Protein AF-A0A371QCF5-F1 (afdb_monomer_lite)

pLDDT: mean 80.91, std 12.81, range [40.84, 95.5]

Structure (mmCIF, N/CA/C/O backbone):
data_AF-A0A371QCF5-F1
#
_entry.id   AF-A0A371QCF5-F1
#
loop_
_atom_site.group_PDB
_atom_site.id
_atom_site.type_symbol
_atom_site.label_atom_id
_atom_site.label_alt_id
_atom_site.label_comp_id
_atom_site.label_asym_id
_atom_site.label_entity_id
_atom_site.label_seq_id
_atom_site.pdbx_PDB_ins_code
_atom_site.Cartn_x
_atom_site.Cartn_y
_atom_site.Cartn_z
_atom_site.occupancy
_atom_site.B_iso_or_equiv
_atom_site.auth_seq_id
_atom_site.auth_comp_id
_atom_site.auth_asym_id
_atom_site.auth_atom_id
_atom_site.pdbx_PDB_model_num
ATOM 1 N N . ASP A 1 1 ? -7.071 8.783 0.768 1.00 65.38 1 ASP A N 1
ATOM 2 C CA . ASP A 1 1 ? -5.977 8.856 -0.216 1.00 65.38 1 ASP A CA 1
ATOM 3 C C . ASP A 1 1 ? -4.617 9.180 0.411 1.00 65.38 1 ASP A C 1
ATOM 5 O O . ASP A 1 1 ? -3.606 8.782 -0.145 1.00 65.38 1 ASP A O 1
ATOM 9 N N . GLU A 1 2 ? -4.549 9.829 1.582 1.00 82.38 2 GLU A N 1
ATOM 10 C CA . GLU A 1 2 ? -3.261 10.100 2.243 1.00 82.38 2 GLU A CA 1
ATOM 11 C C . GLU A 1 2 ? -3.340 9.843 3.757 1.00 82.38 2 GLU A C 1
ATOM 13 O O . GLU A 1 2 ? -3.935 10.621 4.508 1.00 82.38 2 GLU A O 1
ATOM 18 N N . PHE A 1 3 ? -2.753 8.729 4.205 1.00 82.56 3 PHE A N 1
ATOM 19 C CA . PHE A 1 3 ? -2.813 8.289 5.604 1.00 82.56 3 PHE A CA 1
ATOM 20 C C . PHE A 1 3 ? -2.063 9.228 6.558 1.00 82.56 3 PHE A C 1
ATOM 22 O O . PHE A 1 3 ? -2.495 9.437 7.695 1.00 82.56 3 PHE A O 1
ATOM 29 N N . ASN A 1 4 ? -0.961 9.837 6.111 1.00 80.44 4 ASN A N 1
ATOM 30 C CA . ASN A 1 4 ? -0.189 10.752 6.953 1.00 80.44 4 ASN A CA 1
ATOM 31 C C . ASN A 1 4 ? -0.929 12.077 7.169 1.00 80.44 4 ASN A C 1
ATOM 33 O O . ASN A 1 4 ? -0.925 12.611 8.277 1.00 80.44 4 ASN A O 1
ATOM 37 N N . ALA A 1 5 ? -1.618 12.585 6.144 1.00 84.56 5 ALA A N 1
ATOM 38 C CA . ALA A 1 5 ? -2.429 13.797 6.257 1.00 84.56 5 ALA A CA 1
ATOM 39 C C . ALA A 1 5 ? -3.583 13.611 7.252 1.00 84.56 5 ALA A C 1
ATOM 41 O O . ALA A 1 5 ? -3.814 14.486 8.083 1.00 84.56 5 ALA A O 1
ATOM 42 N N . TRP A 1 6 ? -4.252 12.453 7.223 1.00 86.12 6 TRP A N 1
ATOM 43 C CA . TRP A 1 6 ? -5.304 12.132 8.189 1.00 86.12 6 TRP A CA 1
ATOM 44 C C . TRP A 1 6 ? -4.776 12.107 9.629 1.00 86.12 6 TRP A C 1
ATOM 46 O O . TRP A 1 6 ? -5.298 12.820 10.482 1.00 86.12 6 TRP A O 1
ATOM 56 N N . GLN A 1 7 ? -3.694 11.376 9.905 1.00 82.56 7 GLN A N 1
ATOM 57 C CA . GLN A 1 7 ? -3.116 11.327 11.256 1.00 82.56 7 GLN A CA 1
ATOM 58 C C . GLN A 1 7 ? -2.664 12.699 11.762 1.00 82.56 7 GLN A C 1
ATOM 60 O O . GLN A 1 7 ? -2.830 13.009 12.942 1.00 82.56 7 GLN A O 1
ATOM 65 N N . ASN A 1 8 ? -2.088 13.519 10.881 1.00 84.50 8 ASN A N 1
ATOM 66 C CA . ASN A 1 8 ? -1.618 14.857 11.231 1.00 84.50 8 ASN A CA 1
ATOM 67 C C . ASN A 1 8 ? -2.763 15.849 11.462 1.00 84.50 8 ASN A C 1
ATOM 69 O O . ASN A 1 8 ? -2.533 16.883 12.083 1.00 84.50 8 ASN A O 1
ATOM 73 N N . SER A 1 9 ? -3.973 15.546 10.986 1.00 88.81 9 SER A N 1
ATOM 74 C CA . SER A 1 9 ? -5.158 16.373 11.234 1.00 88.81 9 SER A CA 1
ATOM 75 C C . SER A 1 9 ? -5.778 16.160 12.620 1.00 88.81 9 SER A C 1
ATOM 77 O O . SER A 1 9 ? -6.582 16.979 13.048 1.00 88.81 9 SER A O 1
ATOM 79 N N . LEU A 1 10 ? -5.402 15.080 13.314 1.00 90.00 10 LEU A N 1
ATOM 80 C CA . LEU A 1 10 ? -5.934 14.703 14.623 1.00 90.00 10 LEU A CA 1
ATOM 81 C C . LEU A 1 10 ? -5.101 15.278 15.773 1.00 90.00 10 LEU A C 1
ATOM 83 O O . LEU A 1 10 ? -3.862 15.320 15.713 1.00 90.00 10 LEU A O 1
ATOM 87 N N . ASP A 1 11 ? -5.772 15.597 16.880 1.00 92.62 11 ASP A N 1
ATOM 88 C CA . ASP A 1 11 ? -5.092 15.938 18.124 1.00 92.62 11 ASP A CA 1
ATOM 89 C C . ASP A 1 11 ? -4.297 14.744 18.657 1.00 92.62 11 ASP A C 1
ATOM 91 O O . ASP A 1 11 ? -4.578 13.581 18.366 1.00 92.62 11 ASP A O 1
ATOM 95 N N . LYS A 1 12 ? -3.283 15.004 19.491 1.00 88.75 12 LYS A N 1
ATOM 96 C CA . LYS A 1 12 ? -2.353 13.957 19.952 1.00 88.75 12 LYS A CA 1
ATOM 97 C C . LYS A 1 12 ? -3.067 12.731 20.542 1.00 88.75 12 LYS A C 1
ATOM 99 O O . LYS A 1 12 ? -2.705 11.605 20.212 1.00 88.75 12 LYS A O 1
ATOM 104 N N . LYS A 1 13 ? -4.075 12.951 21.391 1.00 91.94 13 LYS A N 1
ATOM 105 C CA . LYS A 1 13 ? -4.836 11.871 22.037 1.00 91.94 13 LYS A CA 1
ATOM 106 C C . LYS A 1 13 ? -5.677 11.086 21.027 1.00 91.94 13 LYS A C 1
ATOM 108 O O . LYS A 1 13 ? -5.722 9.861 21.089 1.00 91.94 13 LYS A O 1
ATOM 113 N N . GLU A 1 14 ? -6.316 11.789 20.099 1.00 91.50 14 GLU A N 1
ATOM 114 C CA . GLU A 1 14 ? -7.136 11.184 19.049 1.00 91.50 14 GLU A CA 1
ATOM 115 C C . GLU A 1 14 ? -6.279 10.373 18.085 1.00 91.50 14 GLU A C 1
ATOM 117 O O . GLU A 1 14 ? -6.616 9.236 17.777 1.00 91.50 14 GLU A O 1
ATOM 122 N N . ARG A 1 15 ? -5.120 10.903 17.686 1.00 87.88 15 ARG A N 1
ATOM 123 C CA . ARG A 1 15 ? -4.148 10.196 16.850 1.00 87.88 15 ARG A CA 1
ATOM 124 C C . ARG A 1 15 ? -3.681 8.899 17.504 1.00 87.88 15 ARG A C 1
ATOM 126 O O . ARG A 1 15 ? -3.654 7.862 16.850 1.00 87.88 15 ARG A O 1
ATOM 133 N N . GLU A 1 16 ? -3.319 8.937 18.785 1.00 86.62 16 GLU A N 1
ATOM 134 C CA . GLU A 1 16 ? -2.887 7.738 19.516 1.00 86.62 16 GLU A CA 1
ATOM 135 C C . GLU A 1 16 ? -3.990 6.673 19.583 1.00 86.62 16 GLU A C 1
ATOM 137 O O . GLU A 1 16 ? -3.704 5.484 19.429 1.00 86.62 16 GLU A O 1
ATOM 142 N N . GLN A 1 17 ? -5.244 7.083 19.786 1.00 88.94 17 GLN A N 1
ATOM 143 C CA . GLN A 1 17 ? -6.382 6.166 19.794 1.00 88.94 17 GLN A CA 1
ATOM 144 C C . GLN A 1 17 ? -6.660 5.600 18.396 1.00 88.94 17 GLN A C 1
ATOM 146 O O . GLN A 1 17 ? -6.747 4.385 18.228 1.00 88.94 17 GLN A O 1
ATOM 151 N N . ALA A 1 18 ? -6.688 6.460 17.382 1.00 87.31 18 ALA A N 1
ATOM 152 C CA . ALA A 1 18 ? -6.924 6.077 16.000 1.00 87.31 18 ALA A CA 1
ATOM 153 C C . ALA A 1 18 ? -5.872 5.075 15.493 1.00 87.31 18 ALA A C 1
ATOM 155 O O . ALA A 1 18 ? -6.224 4.089 14.852 1.00 87.31 18 ALA A O 1
ATOM 156 N N . ILE A 1 19 ? -4.592 5.254 15.845 1.00 83.94 19 ILE A N 1
ATOM 157 C CA . ILE A 1 19 ? -3.519 4.301 15.511 1.00 83.94 19 ILE A CA 1
ATOM 158 C C . ILE A 1 19 ? -3.749 2.935 16.176 1.00 83.94 19 ILE A C 1
ATOM 160 O O . ILE A 1 19 ? -3.497 1.901 15.549 1.00 83.94 19 ILE A O 1
ATOM 164 N N . LYS A 1 20 ? -4.233 2.896 17.425 1.00 85.81 20 LYS A N 1
ATOM 165 C CA . LYS A 1 20 ? -4.550 1.634 18.118 1.00 85.81 20 LYS A CA 1
ATOM 166 C C . LYS A 1 20 ? -5.695 0.896 17.436 1.00 85.81 20 LYS A C 1
ATOM 168 O O . LYS A 1 20 ? -5.556 -0.291 17.138 1.00 85.81 20 LYS A O 1
ATOM 173 N N . ASP A 1 21 ? -6.789 1.596 17.157 1.00 87.25 21 ASP A N 1
ATOM 174 C CA . ASP A 1 21 ? -7.967 1.011 16.511 1.00 87.25 21 ASP A CA 1
ATOM 175 C C . ASP A 1 21 ? -7.629 0.519 15.102 1.00 87.25 21 ASP A C 1
ATOM 177 O O . ASP A 1 21 ? -8.000 -0.585 14.701 1.00 87.25 21 ASP A O 1
ATOM 181 N N . TYR A 1 22 ? -6.813 1.287 14.386 1.00 86.00 22 TYR A N 1
ATOM 182 C CA . TYR A 1 22 ? -6.318 0.922 13.070 1.00 86.00 22 TYR A CA 1
ATOM 183 C C . TYR A 1 22 ? -5.404 -0.309 13.089 1.00 86.00 22 TYR A C 1
ATOM 185 O O . TYR A 1 22 ? -5.545 -1.216 12.268 1.00 86.00 22 TYR A O 1
ATOM 193 N N . THR A 1 23 ? -4.491 -0.384 14.059 1.00 83.12 23 THR A N 1
ATOM 194 C CA . THR A 1 23 ? -3.621 -1.555 14.246 1.00 83.12 23 THR A CA 1
ATOM 195 C C . THR A 1 23 ? -4.455 -2.805 14.516 1.00 83.12 23 THR A C 1
ATOM 197 O O . THR A 1 23 ? -4.222 -3.846 13.900 1.00 83.12 23 THR A O 1
ATOM 200 N N . ARG A 1 24 ? -5.480 -2.688 15.368 1.00 85.12 24 ARG A N 1
ATOM 201 C CA . ARG A 1 24 ? -6.433 -3.769 15.637 1.00 85.12 24 ARG A CA 1
ATOM 202 C C . ARG A 1 24 ? -7.170 -4.200 14.369 1.00 85.12 24 ARG A C 1
ATOM 204 O O . ARG A 1 24 ? -7.311 -5.400 14.141 1.00 85.12 24 ARG A O 1
ATOM 211 N N . LEU A 1 25 ? -7.607 -3.250 13.542 1.00 86.75 25 LEU A N 1
ATOM 212 C CA . LEU A 1 25 ? -8.284 -3.533 12.277 1.00 86.75 25 LEU A CA 1
ATOM 213 C C . LEU A 1 25 ? -7.385 -4.311 11.308 1.00 86.75 25 LEU A C 1
ATOM 215 O O . LEU A 1 25 ? -7.837 -5.290 10.729 1.00 86.75 25 LEU A O 1
ATOM 219 N N . ILE A 1 26 ? -6.113 -3.930 11.160 1.00 83.69 26 ILE A N 1
ATOM 220 C CA . ILE A 1 26 ? -5.169 -4.646 10.284 1.00 83.69 26 ILE A CA 1
ATOM 221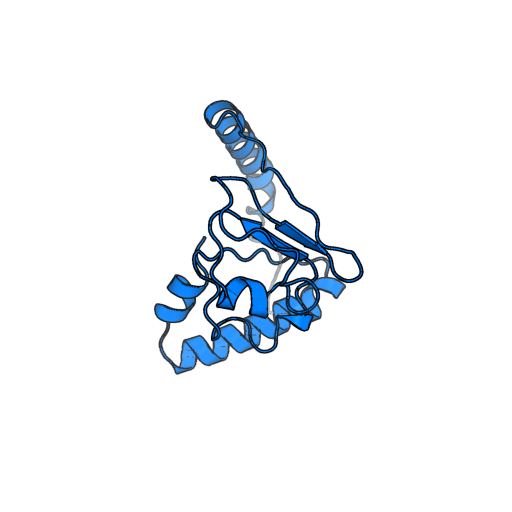 C C . ILE A 1 26 ? -4.915 -6.070 10.794 1.00 83.69 26 ILE A C 1
ATOM 223 O O . ILE A 1 26 ? -4.907 -7.020 10.011 1.00 83.69 26 ILE A O 1
ATOM 227 N N . GLN A 1 27 ? -4.708 -6.223 12.103 1.00 82.00 27 GLN A N 1
ATOM 228 C CA . GLN A 1 27 ? -4.378 -7.513 12.708 1.00 82.00 27 GLN A CA 1
ATOM 229 C C . GLN A 1 27 ? -5.558 -8.492 12.670 1.00 82.00 27 GLN A C 1
ATOM 231 O O . GLN A 1 27 ? -5.380 -9.655 12.313 1.00 82.00 27 GLN A O 1
ATOM 236 N N . LEU A 1 28 ? -6.762 -8.030 13.019 1.00 85.19 28 LEU A N 1
ATOM 237 C CA . LEU A 1 28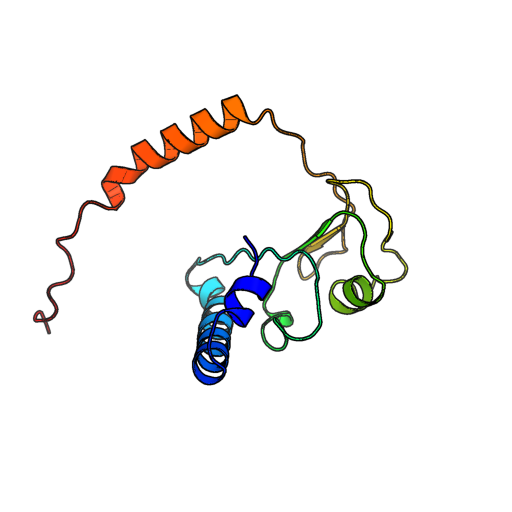 ? -7.954 -8.880 13.093 1.00 85.19 28 LEU A CA 1
ATOM 238 C C . LEU A 1 28 ? -8.710 -8.970 11.768 1.00 85.19 28 LEU A C 1
ATOM 240 O O . LEU A 1 28 ? -9.376 -9.972 11.522 1.00 85.19 28 LEU A O 1
ATOM 244 N N . GLY A 1 29 ? -8.608 -7.955 10.907 1.00 83.12 29 GLY A N 1
ATOM 245 C CA . GLY A 1 29 ? -9.383 -7.848 9.670 1.00 83.12 29 GLY A CA 1
ATOM 246 C C . GLY A 1 29 ? -9.203 -9.046 8.744 1.00 83.12 29 GLY A C 1
ATOM 247 O O . GLY A 1 29 ? -10.173 -9.494 8.135 1.00 83.12 29 GLY A O 1
ATOM 248 N N . ARG A 1 30 ? -8.008 -9.654 8.742 1.00 77.25 30 ARG A N 1
ATOM 249 C CA . ARG A 1 30 ? -7.725 -10.891 7.996 1.00 77.25 30 ARG A CA 1
ATOM 250 C C . ARG A 1 30 ? -8.705 -12.022 8.333 1.00 77.25 30 ARG A C 1
ATOM 252 O O . ARG A 1 30 ? -9.167 -12.701 7.424 1.00 77.25 30 ARG A O 1
ATOM 259 N N . SER A 1 31 ? -9.067 -12.196 9.605 1.00 84.88 31 SER A N 1
ATOM 260 C CA . SER A 1 31 ? -10.000 -13.247 10.048 1.00 84.88 31 SER A CA 1
ATOM 261 C C . SER A 1 31 ? -11.459 -12.955 9.689 1.00 84.88 31 SER A C 1
ATOM 263 O O . SER A 1 31 ? -12.270 -13.874 9.636 1.00 84.88 31 SER A O 1
ATOM 265 N N . PHE A 1 32 ? -11.793 -11.689 9.430 1.00 86.56 32 PHE A N 1
ATOM 266 C CA . PHE A 1 32 ? -13.148 -11.230 9.110 1.00 86.56 32 PHE A CA 1
ATOM 267 C C . PHE A 1 32 ? -13.325 -10.864 7.630 1.00 86.56 32 PHE A C 1
ATOM 269 O O . PHE A 1 32 ? -14.334 -10.272 7.265 1.00 86.56 32 PHE A O 1
ATOM 276 N N . SER A 1 33 ? -12.358 -11.205 6.769 1.00 85.75 33 SER A N 1
ATOM 277 C CA . SER A 1 33 ? -12.346 -10.812 5.348 1.00 85.75 33 SER A CA 1
ATOM 278 C C . SER A 1 33 ? -12.445 -9.294 5.122 1.00 85.75 33 SER A C 1
ATOM 280 O O . SER A 1 33 ? -12.983 -8.836 4.117 1.00 85.75 33 SER A O 1
ATOM 282 N N . ILE A 1 34 ? -11.907 -8.504 6.055 1.00 85.75 34 ILE A N 1
ATOM 283 C CA . ILE A 1 34 ? -11.791 -7.051 5.932 1.00 85.75 34 ILE A CA 1
ATOM 284 C C . ILE A 1 34 ? -10.396 -6.728 5.402 1.00 85.75 34 ILE A C 1
ATOM 286 O O . ILE A 1 34 ? -9.385 -7.007 6.053 1.00 85.75 34 ILE A O 1
ATOM 290 N N . PHE A 1 35 ? -10.347 -6.104 4.227 1.00 85.31 35 PHE A N 1
ATOM 291 C CA . PHE A 1 35 ? -9.106 -5.723 3.560 1.00 85.31 35 PHE A CA 1
ATOM 292 C C . PHE A 1 35 ? -8.888 -4.218 3.664 1.00 85.31 35 PHE A C 1
ATOM 294 O O . PHE A 1 35 ? -9.716 -3.422 3.225 1.00 85.31 35 PHE A O 1
ATOM 301 N N . VAL A 1 36 ? -7.751 -3.830 4.236 1.00 84.06 36 VAL A N 1
ATOM 302 C CA . VAL A 1 36 ? -7.377 -2.426 4.415 1.00 84.06 36 VAL A CA 1
ATOM 303 C C . VAL A 1 36 ? -6.348 -2.047 3.357 1.00 84.06 36 VAL A C 1
ATOM 305 O O . VAL A 1 36 ? -5.293 -2.673 3.262 1.00 84.06 36 VAL A O 1
ATOM 308 N N . ILE A 1 37 ? -6.646 -1.009 2.576 1.00 86.81 37 ILE A N 1
ATOM 309 C CA . ILE A 1 37 ? -5.728 -0.437 1.586 1.00 86.81 37 ILE A CA 1
ATOM 310 C C . ILE A 1 37 ? -5.258 0.924 2.095 1.00 86.81 37 ILE A C 1
ATOM 312 O O . ILE A 1 37 ? -6.071 1.771 2.464 1.00 86.81 37 ILE A O 1
ATOM 316 N N . ILE A 1 38 ? -3.940 1.125 2.109 1.00 84.19 38 ILE A N 1
ATOM 317 C CA . ILE A 1 38 ? -3.294 2.350 2.588 1.00 84.19 38 ILE A CA 1
ATOM 318 C C . ILE A 1 38 ? -2.507 2.965 1.445 1.00 84.19 38 ILE A C 1
ATOM 320 O O . ILE A 1 38 ? -1.698 2.286 0.813 1.00 84.19 38 ILE A O 1
ATOM 324 N N . SER A 1 39 ? -2.699 4.258 1.227 1.00 85.38 39 SER A N 1
ATOM 325 C CA . SER A 1 39 ? -1.909 5.056 0.298 1.00 85.38 39 SER A CA 1
ATOM 326 C C . SER A 1 39 ? -1.250 6.222 1.037 1.00 85.38 39 SER A C 1
ATOM 328 O O . SER A 1 39 ? -1.849 6.844 1.920 1.00 85.38 39 SER A O 1
ATOM 330 N N . GLN A 1 40 ? 0.017 6.467 0.702 1.00 82.50 40 GLN A N 1
ATOM 331 C CA . GLN A 1 40 ? 0.817 7.582 1.205 1.00 82.50 40 GLN A CA 1
ATOM 332 C C . GLN A 1 40 ? 1.906 7.946 0.190 1.00 82.50 40 GLN A C 1
ATOM 334 O O . GLN A 1 40 ? 2.431 7.062 -0.491 1.00 82.50 40 GLN A O 1
ATOM 339 N N . GLN A 1 41 ? 2.254 9.229 0.093 1.00 76.56 41 GLN A N 1
ATOM 340 C CA . GLN A 1 41 ? 3.296 9.704 -0.829 1.00 76.56 41 GLN A CA 1
ATOM 341 C C . GLN A 1 41 ? 4.724 9.467 -0.326 1.00 76.56 41 GLN A C 1
ATOM 343 O O . GLN A 1 41 ? 5.615 9.206 -1.133 1.00 76.56 41 GLN A O 1
ATOM 348 N N . ASP A 1 42 ? 4.945 9.545 0.987 1.00 68.62 42 ASP A N 1
ATOM 349 C CA . ASP A 1 42 ? 6.247 9.289 1.599 1.00 68.62 42 ASP A CA 1
ATOM 350 C C . ASP A 1 42 ? 6.109 8.270 2.728 1.00 68.62 42 ASP A C 1
ATOM 352 O O . ASP A 1 42 ? 5.297 8.426 3.642 1.00 68.62 42 ASP A O 1
ATOM 356 N N . ALA A 1 43 ? 6.917 7.217 2.659 1.00 60.47 43 ALA A N 1
ATOM 357 C CA . ALA A 1 43 ? 7.002 6.205 3.699 1.00 60.47 43 ALA A CA 1
ATOM 358 C C . ALA A 1 43 ? 7.937 6.706 4.809 1.00 60.47 43 ALA A C 1
ATOM 360 O O . ALA A 1 43 ? 9.033 6.177 5.001 1.00 60.47 43 ALA A O 1
ATOM 361 N N . HIS A 1 44 ? 7.532 7.756 5.523 1.00 56.75 44 HIS A N 1
ATOM 362 C CA . HIS A 1 44 ? 8.272 8.216 6.691 1.00 56.75 44 HIS A CA 1
ATOM 363 C C . HIS A 1 44 ? 7.930 7.388 7.942 1.00 56.75 44 HIS A C 1
ATOM 365 O O . HIS A 1 44 ? 6.778 7.041 8.209 1.00 56.75 44 HIS A O 1
ATOM 371 N N . LYS A 1 45 ? 8.987 7.078 8.708 1.00 50.53 45 LYS A N 1
ATOM 372 C CA . LYS A 1 45 ? 9.131 6.074 9.786 1.00 50.53 45 LYS A CA 1
ATOM 373 C C . LYS A 1 45 ? 8.049 5.979 10.873 1.00 50.53 45 LYS A C 1
ATOM 375 O O . LYS A 1 45 ? 8.086 5.025 11.644 1.00 50.53 45 LYS A O 1
ATOM 380 N N . ALA A 1 46 ? 7.133 6.934 11.004 1.00 49.00 46 ALA A N 1
ATOM 381 C CA . ALA A 1 46 ? 6.315 7.066 12.212 1.00 49.00 46 ALA A CA 1
ATOM 382 C C . ALA A 1 46 ? 4.944 6.366 12.155 1.00 49.00 46 ALA A C 1
ATOM 384 O O . ALA A 1 46 ? 4.406 6.023 13.204 1.00 49.00 46 ALA A O 1
ATOM 385 N N . SER A 1 47 ? 4.381 6.122 10.968 1.00 54.69 47 SER A N 1
ATOM 386 C CA . SER A 1 47 ? 2.936 5.841 10.863 1.00 54.69 47 SER A CA 1
ATOM 387 C C . SER A 1 47 ? 2.519 4.369 10.947 1.00 54.69 47 SER A C 1
ATOM 389 O O . SER A 1 47 ? 1.359 4.089 11.225 1.00 54.69 47 SER A O 1
ATOM 391 N N . LEU A 1 48 ? 3.419 3.410 10.702 1.00 58.78 48 LEU A N 1
ATOM 392 C CA . LEU A 1 48 ? 3.043 1.986 10.555 1.00 58.78 48 LEU A CA 1
ATOM 393 C C . LEU A 1 48 ? 3.742 1.038 11.546 1.00 58.78 48 LEU A C 1
ATOM 395 O O . LEU A 1 48 ? 3.673 -0.178 11.384 1.00 58.78 48 LEU A O 1
ATOM 399 N N . GLY A 1 49 ? 4.417 1.581 12.567 1.00 60.12 49 GLY A N 1
ATOM 400 C CA . GLY A 1 49 ? 5.406 0.879 13.399 1.00 60.12 49 GLY A CA 1
ATOM 401 C C . GLY A 1 49 ? 5.053 -0.555 13.822 1.00 60.12 49 GLY A C 1
ATOM 402 O O . GLY A 1 49 ? 5.831 -1.462 13.551 1.00 60.12 49 GLY A O 1
ATOM 403 N N . LEU A 1 50 ? 3.893 -0.777 14.452 1.00 55.06 50 LEU A N 1
ATOM 404 C CA . LEU A 1 50 ? 3.489 -2.095 14.981 1.00 55.06 50 LEU A CA 1
ATOM 405 C C . LEU A 1 50 ? 2.637 -2.932 14.012 1.00 55.06 50 LEU A C 1
ATOM 407 O O . LEU A 1 50 ? 2.473 -4.132 14.217 1.00 55.06 50 LEU A O 1
ATOM 411 N N . SER A 1 51 ? 2.075 -2.317 12.971 1.00 61.38 51 SER A N 1
ATOM 412 C CA . SER A 1 51 ? 1.186 -2.984 12.014 1.00 61.38 51 SER A CA 1
ATOM 413 C C . SER A 1 51 ? 1.902 -3.432 10.742 1.00 61.38 51 SER A C 1
ATOM 415 O O . SER A 1 51 ? 1.330 -4.214 9.987 1.00 61.38 51 SER A O 1
ATOM 417 N N . ARG A 1 52 ? 3.152 -2.997 10.514 1.00 66.62 52 ARG A N 1
ATOM 418 C CA . ARG A 1 52 ? 3.945 -3.333 9.320 1.00 66.62 52 ARG A CA 1
ATOM 419 C C . ARG A 1 52 ? 4.035 -4.835 9.078 1.00 66.62 52 ARG A C 1
ATOM 421 O O . ARG A 1 52 ? 3.785 -5.277 7.966 1.00 66.62 52 ARG A O 1
ATOM 428 N N . ASP A 1 53 ? 4.332 -5.614 10.112 1.00 66.94 53 ASP A N 1
ATOM 429 C CA . ASP A 1 53 ? 4.485 -7.067 9.973 1.00 66.94 53 ASP A CA 1
ATOM 430 C C . ASP A 1 53 ? 3.125 -7.759 9.711 1.00 66.94 53 ASP A C 1
ATOM 432 O O . ASP A 1 53 ? 3.057 -8.904 9.282 1.00 66.94 53 ASP A O 1
ATOM 436 N N . SER A 1 54 ? 2.013 -7.042 9.919 1.00 69.50 54 SER A N 1
ATOM 437 C CA . SER A 1 54 ? 0.655 -7.465 9.550 1.00 69.50 54 SER A CA 1
ATOM 438 C C . SER A 1 54 ? 0.213 -6.953 8.170 1.00 69.50 54 SER A C 1
ATOM 440 O O . SER A 1 54 ? -0.907 -7.240 7.737 1.00 69.50 54 SER A O 1
ATOM 442 N N . ILE A 1 55 ? 1.067 -6.246 7.426 1.00 78.12 55 ILE A N 1
ATOM 443 C CA . ILE A 1 55 ? 0.810 -5.860 6.034 1.00 78.12 55 ILE A CA 1
ATOM 444 C C . ILE A 1 55 ? 1.310 -6.985 5.128 1.00 78.12 55 ILE A C 1
ATOM 446 O O . ILE A 1 55 ? 2.505 -7.203 4.984 1.00 78.12 55 ILE A O 1
ATOM 450 N N . GLY A 1 56 ? 0.378 -7.712 4.507 1.00 81.69 56 GLY A N 1
ATOM 451 C CA . GLY A 1 56 ? 0.714 -8.853 3.646 1.00 81.69 56 GLY A CA 1
ATOM 452 C C . GLY A 1 56 ? 1.154 -8.464 2.233 1.00 81.69 56 GLY A C 1
ATOM 453 O O . GLY A 1 56 ? 1.600 -9.312 1.465 1.00 81.69 56 GLY A O 1
ATOM 454 N N . THR A 1 57 ? 0.984 -7.201 1.838 1.00 88.06 57 THR A N 1
ATOM 455 C CA . THR A 1 57 ? 1.327 -6.728 0.494 1.00 88.06 57 THR A CA 1
ATOM 456 C C . THR A 1 57 ? 1.751 -5.270 0.530 1.00 88.06 57 THR A C 1
ATOM 458 O O . THR A 1 57 ? 1.048 -4.426 1.081 1.00 88.06 57 THR A O 1
ATOM 461 N N . VAL A 1 58 ? 2.883 -4.972 -0.100 1.00 88.50 58 VAL A N 1
ATOM 462 C CA . VAL A 1 58 ? 3.429 -3.623 -0.241 1.00 88.50 58 VAL A CA 1
ATOM 463 C C . VAL A 1 58 ? 3.605 -3.317 -1.718 1.00 88.50 58 VAL A C 1
ATOM 465 O O . VAL A 1 58 ? 4.167 -4.118 -2.458 1.00 88.50 58 VAL A O 1
ATOM 468 N N . ILE A 1 59 ? 3.146 -2.141 -2.144 1.00 91.12 59 ILE A N 1
ATOM 469 C CA . ILE A 1 59 ? 3.352 -1.618 -3.495 1.00 91.12 59 ILE A CA 1
ATOM 470 C C . ILE A 1 59 ? 4.054 -0.268 -3.369 1.00 91.12 59 ILE A C 1
ATOM 472 O O . ILE A 1 59 ? 3.529 0.650 -2.743 1.00 91.12 59 ILE A O 1
ATOM 476 N N . ALA A 1 60 ? 5.238 -0.145 -3.964 1.00 90.75 60 ALA A N 1
ATOM 477 C CA . ALA A 1 60 ? 6.043 1.070 -3.950 1.00 90.75 60 ALA A CA 1
ATOM 478 C C . ALA A 1 60 ? 6.344 1.503 -5.387 1.00 90.75 60 ALA A C 1
ATOM 480 O O . ALA A 1 60 ? 6.986 0.770 -6.135 1.00 90.75 60 ALA A O 1
ATOM 481 N N . LEU A 1 61 ? 5.876 2.688 -5.780 1.00 92.00 61 LEU A N 1
ATOM 482 C CA . LEU A 1 61 ? 5.938 3.182 -7.159 1.00 92.00 61 LEU A CA 1
ATOM 483 C C . LEU A 1 61 ? 6.791 4.448 -7.272 1.00 92.00 61 LEU A C 1
ATOM 485 O O . LEU A 1 61 ? 6.918 5.223 -6.327 1.00 92.00 61 LEU A O 1
ATOM 489 N N . GLY A 1 62 ? 7.319 4.692 -8.469 1.00 90.19 62 GLY A N 1
ATOM 490 C CA . GLY A 1 62 ? 8.061 5.898 -8.808 1.00 90.19 62 GLY A CA 1
ATOM 491 C C . GLY A 1 62 ? 9.424 5.979 -8.125 1.00 90.19 62 GLY A C 1
ATOM 492 O O . GLY A 1 62 ? 10.158 4.991 -8.006 1.00 90.19 62 GLY A O 1
ATOM 493 N N . LYS A 1 63 ? 9.788 7.195 -7.711 1.00 89.56 63 LYS A N 1
ATOM 494 C CA . LYS A 1 63 ? 11.080 7.465 -7.086 1.00 89.56 63 LYS A CA 1
ATOM 495 C C . LYS A 1 63 ? 11.040 7.109 -5.603 1.00 89.56 63 LYS A C 1
ATOM 497 O O . LYS A 1 63 ? 10.329 7.743 -4.832 1.00 89.56 63 LYS A O 1
ATOM 502 N N . LEU A 1 64 ? 11.863 6.147 -5.207 1.00 88.19 64 LEU A N 1
ATOM 503 C CA . LEU A 1 64 ? 11.951 5.648 -3.840 1.00 88.19 64 LEU A CA 1
ATOM 504 C C . LEU A 1 64 ? 13.188 6.212 -3.137 1.00 88.19 64 LEU A C 1
ATOM 506 O O . LEU A 1 64 ? 14.304 6.204 -3.673 1.00 88.19 64 LEU A O 1
ATOM 510 N N . SER A 1 65 ? 13.006 6.694 -1.908 1.00 86.69 65 SER A N 1
ATOM 511 C CA . SER A 1 65 ? 14.127 7.101 -1.063 1.00 86.69 65 SER A CA 1
ATOM 512 C C . SER A 1 65 ? 14.899 5.869 -0.560 1.00 86.69 65 SER A C 1
ATOM 514 O O . SER A 1 65 ? 14.376 4.754 -0.528 1.00 86.69 65 SER A O 1
ATOM 516 N N . LYS A 1 66 ? 16.160 6.051 -0.139 1.00 86.75 66 LYS A N 1
ATOM 517 C CA . LYS A 1 66 ? 16.933 4.957 0.488 1.00 86.75 66 LYS A CA 1
ATOM 518 C C . LYS A 1 66 ? 16.252 4.438 1.757 1.00 86.75 66 LYS A C 1
ATOM 520 O O . LYS A 1 66 ? 16.309 3.247 2.039 1.00 86.75 66 LYS A O 1
ATOM 525 N N . GLU A 1 67 ? 15.624 5.337 2.506 1.00 82.94 67 GLU A N 1
ATOM 526 C CA . GLU A 1 67 ? 14.910 5.013 3.736 1.00 82.94 67 GLU A CA 1
ATOM 527 C C . GLU A 1 67 ? 13.663 4.176 3.449 1.00 82.94 67 GLU A C 1
ATOM 529 O O . GLU A 1 67 ? 13.493 3.124 4.054 1.00 82.94 67 GLU A O 1
ATOM 534 N N . THR A 1 68 ? 12.860 4.580 2.461 1.00 82.81 68 THR A N 1
ATOM 535 C CA . THR A 1 68 ? 11.681 3.836 1.998 1.00 82.81 68 THR A CA 1
ATOM 536 C C . THR A 1 68 ? 12.055 2.422 1.563 1.00 82.81 68 THR A C 1
ATOM 538 O O . THR A 1 68 ? 11.414 1.464 1.985 1.00 82.81 68 THR A O 1
ATOM 541 N N . VAL A 1 69 ? 13.126 2.271 0.773 1.00 87.62 69 VAL A N 1
ATOM 542 C CA . VAL A 1 69 ? 13.614 0.945 0.362 1.00 87.62 69 VAL A CA 1
ATOM 543 C C . VAL A 1 69 ? 14.064 0.128 1.568 1.00 87.62 69 VAL A C 1
ATOM 545 O O . VAL A 1 69 ? 13.630 -1.005 1.729 1.00 87.62 69 VAL A O 1
ATOM 548 N N . SER A 1 70 ? 14.867 0.706 2.463 1.00 84.62 70 SER A N 1
ATOM 549 C CA . SER A 1 70 ? 15.321 0.006 3.669 1.00 84.62 70 SER A CA 1
ATOM 550 C C . SER A 1 70 ? 14.174 -0.403 4.598 1.00 84.62 70 SER A C 1
ATOM 552 O O . SER A 1 70 ? 14.328 -1.358 5.354 1.00 84.62 70 SER A O 1
ATOM 554 N N . MET A 1 71 ? 13.066 0.339 4.592 1.00 79.31 71 MET A N 1
ATOM 555 C CA . MET A 1 71 ? 11.916 0.094 5.458 1.00 79.31 71 MET A CA 1
ATOM 556 C C . MET A 1 71 ? 10.963 -0.959 4.889 1.00 79.31 71 MET A C 1
ATOM 558 O O . MET A 1 71 ? 10.437 -1.768 5.651 1.00 79.31 71 MET A O 1
ATOM 562 N N . LEU A 1 72 ? 10.718 -0.920 3.577 1.00 83.19 72 LEU A N 1
ATOM 563 C CA . LEU A 1 72 ? 9.727 -1.762 2.898 1.00 83.19 72 LEU A CA 1
ATOM 564 C C . LEU A 1 72 ? 10.333 -3.036 2.288 1.00 83.19 72 LEU A C 1
ATOM 566 O O . LEU A 1 72 ? 9.650 -4.050 2.174 1.00 83.19 72 LEU A O 1
ATOM 570 N N . PHE A 1 73 ? 11.613 -2.989 1.924 1.00 86.12 73 PHE A N 1
ATOM 571 C CA . PHE A 1 73 ? 12.329 -4.025 1.179 1.00 86.12 73 PHE A CA 1
ATOM 572 C C . PHE A 1 73 ? 13.675 -4.336 1.853 1.00 86.12 73 PHE A C 1
ATOM 574 O O . PHE A 1 73 ? 14.705 -4.395 1.192 1.00 86.12 73 PHE A O 1
ATOM 581 N N . SER A 1 74 ? 13.696 -4.472 3.184 1.00 81.94 74 SER A N 1
ATOM 582 C CA . SER A 1 74 ? 14.932 -4.602 3.978 1.00 81.94 74 SER A CA 1
ATOM 583 C C . SER A 1 74 ? 15.895 -5.678 3.470 1.00 81.94 74 SER A C 1
ATOM 585 O O . SER A 1 74 ? 17.102 -5.437 3.427 1.00 81.94 74 SER A O 1
ATOM 587 N N . ASP A 1 75 ? 15.352 -6.826 3.070 1.00 83.19 75 ASP A N 1
ATOM 588 C CA . ASP A 1 75 ? 16.116 -8.039 2.747 1.00 83.19 75 ASP A CA 1
ATOM 589 C C . ASP A 1 75 ? 16.636 -8.044 1.302 1.00 83.19 75 ASP A C 1
ATOM 591 O O . ASP A 1 75 ? 17.562 -8.771 0.969 1.00 83.19 75 ASP A O 1
ATOM 595 N N . GLU A 1 76 ? 16.064 -7.188 0.461 1.00 85.69 76 GLU A N 1
ATOM 596 C CA . GLU A 1 76 ? 16.255 -7.132 -0.995 1.00 85.69 76 GLU A CA 1
ATOM 597 C C . GLU A 1 76 ? 16.573 -5.699 -1.457 1.00 85.69 76 GLU A C 1
ATOM 599 O O . GLU A 1 76 ? 16.463 -5.345 -2.626 1.00 85.69 76 GLU A O 1
ATOM 604 N N . LYS A 1 77 ? 16.990 -4.843 -0.515 1.00 84.62 77 LYS A N 1
ATOM 605 C CA . LYS A 1 77 ? 17.204 -3.399 -0.701 1.00 84.62 77 LYS A CA 1
ATOM 606 C C . LYS A 1 77 ? 18.168 -3.062 -1.840 1.00 84.62 77 LYS A C 1
ATOM 608 O O . LYS A 1 77 ? 18.045 -1.995 -2.441 1.00 84.62 77 LYS A O 1
ATOM 613 N N . ASP A 1 78 ? 19.138 -3.940 -2.083 1.00 87.31 78 ASP A N 1
ATOM 614 C CA . ASP A 1 78 ? 20.191 -3.756 -3.078 1.00 87.31 78 ASP A CA 1
ATOM 615 C C . ASP A 1 78 ? 19.689 -4.096 -4.497 1.00 87.31 78 ASP A C 1
ATOM 617 O O . ASP A 1 78 ? 20.215 -3.559 -5.472 1.00 87.31 78 ASP A O 1
ATOM 621 N N . ASP A 1 79 ? 18.599 -4.866 -4.603 1.00 87.81 79 ASP A N 1
ATOM 622 C CA . ASP A 1 79 ? 17.954 -5.268 -5.861 1.00 87.81 79 ASP A CA 1
ATOM 623 C C . ASP A 1 79 ? 16.811 -4.320 -6.282 1.00 87.81 79 ASP A C 1
ATOM 625 O O . ASP A 1 79 ? 16.269 -4.411 -7.391 1.00 87.81 79 ASP A O 1
ATOM 629 N N . ILE A 1 80 ? 16.447 -3.363 -5.418 1.00 91.00 80 ILE A N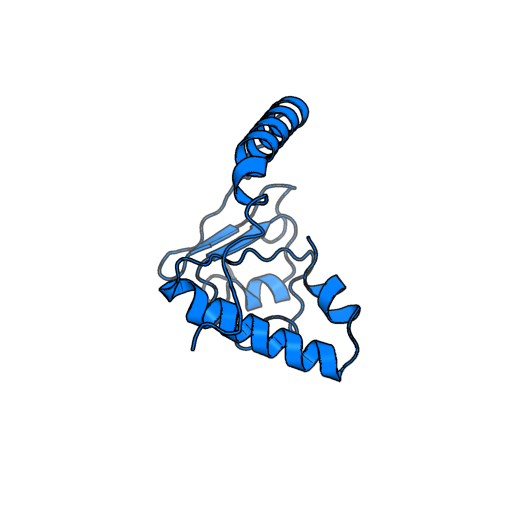 1
ATOM 630 C CA . ILE A 1 80 ? 15.394 -2.378 -5.691 1.00 91.00 80 ILE A CA 1
ATOM 631 C C . ILE A 1 80 ? 15.944 -1.168 -6.453 1.00 91.00 80 ILE A C 1
ATOM 633 O O . ILE A 1 80 ? 16.668 -0.314 -5.926 1.00 91.00 80 ILE A O 1
ATOM 637 N N . VAL A 1 81 ? 15.491 -1.011 -7.698 1.00 91.50 81 VAL A N 1
ATOM 638 C CA . VAL A 1 81 ? 15.710 0.206 -8.483 1.00 91.50 81 VAL A CA 1
ATOM 639 C C . VAL A 1 81 ? 14.919 1.357 -7.858 1.00 91.50 81 VAL A C 1
ATOM 641 O O . VAL A 1 81 ? 13.700 1.311 -7.712 1.00 91.50 81 VAL A O 1
ATOM 644 N N . ARG A 1 82 ? 15.626 2.430 -7.490 1.00 89.75 82 ARG A N 1
ATOM 645 C CA . ARG A 1 82 ? 15.050 3.587 -6.781 1.00 89.75 82 ARG A CA 1
ATOM 646 C C . ARG A 1 82 ? 14.481 4.672 -7.684 1.00 89.75 82 ARG A C 1
ATOM 648 O O . ARG A 1 82 ? 13.723 5.507 -7.209 1.00 89.75 82 ARG A O 1
ATOM 655 N N . ASN A 1 83 ? 14.889 4.732 -8.947 1.00 90.88 83 ASN A N 1
ATOM 656 C CA . ASN A 1 83 ? 14.518 5.820 -9.852 1.00 90.88 83 ASN A CA 1
ATOM 657 C C . ASN A 1 83 ? 13.575 5.315 -10.944 1.00 90.88 83 ASN A C 1
ATOM 659 O O . ASN A 1 83 ? 13.936 5.308 -12.119 1.00 90.88 83 ASN A O 1
ATOM 663 N N . ASN A 1 84 ? 12.391 4.853 -10.542 1.00 91.06 84 ASN A N 1
ATOM 664 C CA . ASN A 1 84 ? 11.405 4.349 -11.489 1.00 91.06 84 ASN A CA 1
ATOM 665 C C . ASN A 1 84 ? 10.589 5.501 -12.088 1.00 91.06 84 ASN A C 1
ATOM 667 O O . ASN A 1 84 ? 10.292 6.480 -11.391 1.00 91.06 84 ASN A O 1
ATOM 671 N N . PRO A 1 85 ? 10.189 5.399 -13.366 1.00 91.38 85 PRO A N 1
ATOM 672 C CA . PRO A 1 85 ? 9.224 6.321 -13.946 1.00 91.38 85 PRO A CA 1
ATOM 673 C C . PRO A 1 85 ? 7.844 6.170 -13.282 1.00 91.38 85 PRO A C 1
ATOM 675 O O . PRO A 1 85 ? 7.567 5.218 -12.548 1.00 91.38 85 PRO A O 1
ATOM 678 N N . ARG A 1 86 ? 6.947 7.129 -13.538 1.00 88.75 86 ARG A N 1
ATOM 679 C CA . ARG A 1 86 ? 5.582 7.104 -12.993 1.00 88.75 86 ARG A CA 1
ATOM 680 C C . ARG A 1 86 ? 4.859 5.817 -13.404 1.00 88.75 86 ARG A C 1
ATOM 682 O O . ARG A 1 86 ? 4.882 5.442 -14.570 1.00 88.75 86 ARG A O 1
ATOM 689 N N . GLY A 1 87 ? 4.187 5.186 -12.441 1.00 89.75 87 GLY A N 1
ATOM 690 C CA . GLY A 1 87 ? 3.457 3.934 -12.658 1.00 89.75 87 GLY A CA 1
ATOM 691 C C . GLY A 1 87 ? 4.342 2.686 -12.678 1.00 89.75 87 GLY A C 1
ATOM 692 O O . GLY A 1 87 ? 3.816 1.598 -12.858 1.00 89.75 87 GLY A O 1
ATOM 693 N N . VAL A 1 88 ? 5.653 2.809 -12.469 1.00 94.19 88 VAL A N 1
ATOM 694 C CA . VAL A 1 88 ? 6.584 1.675 -12.383 1.00 94.19 88 VAL A CA 1
ATOM 695 C C . VAL A 1 88 ? 7.144 1.578 -10.971 1.00 94.19 88 VAL A C 1
ATOM 697 O O . VAL A 1 88 ? 7.365 2.602 -10.324 1.00 94.19 88 VAL A O 1
ATOM 700 N N . GLY A 1 89 ? 7.377 0.366 -10.482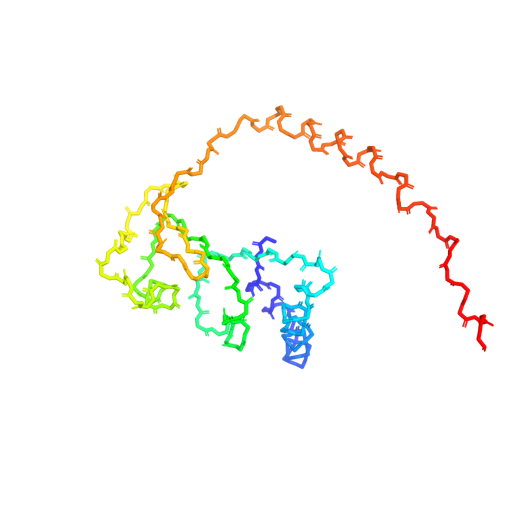 1.00 93.94 89 GLY A N 1
ATOM 701 C CA . GLY A 1 89 ? 7.993 0.156 -9.178 1.00 93.94 89 GLY A CA 1
ATOM 702 C C . GLY A 1 89 ? 8.000 -1.304 -8.764 1.00 93.94 89 GLY A C 1
ATOM 703 O O . GLY A 1 89 ? 8.138 -2.178 -9.610 1.00 93.94 89 GLY A O 1
ATOM 704 N N . TYR A 1 90 ? 7.857 -1.570 -7.471 1.00 94.06 90 TYR A N 1
ATOM 705 C CA . TYR A 1 90 ? 7.975 -2.910 -6.907 1.00 94.06 90 TYR A CA 1
ATOM 706 C C . TYR A 1 90 ? 6.761 -3.286 -6.068 1.00 94.06 90 TYR A C 1
ATOM 708 O O . TYR A 1 90 ? 6.176 -2.452 -5.374 1.00 94.06 90 TYR A O 1
ATOM 716 N N . MET A 1 91 ? 6.409 -4.565 -6.126 1.00 92.75 91 MET A N 1
ATOM 717 C CA . MET A 1 91 ? 5.394 -5.197 -5.300 1.00 92.75 91 MET A CA 1
ATOM 718 C C . MET A 1 91 ? 6.035 -6.314 -4.486 1.00 92.75 91 MET A C 1
ATOM 720 O O . MET A 1 91 ? 6.651 -7.209 -5.060 1.00 92.75 91 MET A O 1
ATOM 724 N N . LYS A 1 92 ? 5.839 -6.281 -3.171 1.00 89.75 92 LYS A N 1
ATOM 725 C CA . LYS A 1 92 ? 6.201 -7.352 -2.245 1.00 89.75 92 LYS A CA 1
ATOM 726 C C . LYS A 1 92 ? 4.933 -8.001 -1.721 1.00 89.75 92 LYS A C 1
ATOM 728 O O . LYS A 1 92 ? 4.027 -7.296 -1.279 1.00 89.75 92 LYS A O 1
ATOM 733 N N . ILE A 1 93 ? 4.877 -9.325 -1.757 1.00 88.88 93 ILE A N 1
ATOM 734 C CA . ILE A 1 93 ? 3.830 -10.115 -1.105 1.00 88.88 93 ILE A CA 1
ATOM 735 C C . ILE A 1 93 ? 4.525 -10.948 -0.038 1.00 88.88 93 ILE A C 1
ATOM 737 O O . ILE A 1 93 ? 5.588 -11.504 -0.298 1.00 88.88 93 ILE A O 1
ATOM 741 N N . ASP A 1 94 ? 3.946 -11.009 1.156 1.00 83.44 94 ASP A N 1
ATOM 742 C CA . ASP A 1 94 ? 4.511 -11.788 2.254 1.00 83.44 94 ASP A CA 1
ATOM 743 C C . ASP A 1 94 ? 4.757 -13.249 1.830 1.00 83.44 94 ASP A C 1
ATOM 745 O O . ASP A 1 94 ? 3.913 -13.882 1.188 1.00 83.44 94 ASP A O 1
ATOM 749 N N . GLY A 1 95 ? 5.952 -13.756 2.135 1.00 82.69 95 GLY A N 1
ATOM 750 C CA . GLY A 1 95 ? 6.423 -15.075 1.702 1.00 82.69 95 GLY A CA 1
ATOM 751 C C . GLY A 1 95 ? 6.806 -15.214 0.218 1.00 82.69 95 GLY A C 1
ATOM 752 O O . GLY A 1 95 ? 7.024 -16.340 -0.228 1.00 82.69 95 GLY A O 1
ATOM 753 N N . GLN A 1 96 ? 6.882 -14.127 -0.559 1.00 87.69 96 GLN A N 1
ATOM 754 C CA . GLN A 1 96 ? 7.325 -14.142 -1.962 1.00 87.69 96 GLN A CA 1
ATOM 755 C C . GLN A 1 96 ? 8.406 -13.089 -2.229 1.00 87.69 96 GLN A C 1
ATOM 757 O O . GLN A 1 96 ? 8.424 -12.032 -1.600 1.00 87.69 96 GLN A O 1
ATOM 762 N N . ASP A 1 97 ? 9.257 -13.355 -3.222 1.00 88.06 97 ASP A N 1
ATOM 763 C CA . ASP A 1 97 ? 10.234 -12.382 -3.720 1.00 88.06 97 ASP A CA 1
ATOM 764 C C . ASP A 1 97 ? 9.531 -11.147 -4.300 1.00 88.06 97 ASP A C 1
ATOM 766 O O . ASP A 1 97 ? 8.476 -11.269 -4.947 1.00 88.06 97 ASP A O 1
ATOM 770 N N . SER A 1 98 ? 10.114 -9.955 -4.120 1.00 91.19 98 SER A N 1
ATOM 771 C CA . SER A 1 98 ? 9.529 -8.756 -4.717 1.00 91.19 98 SER A CA 1
ATOM 772 C C . SER A 1 98 ? 9.616 -8.790 -6.232 1.00 91.19 98 SER A C 1
ATOM 774 O O . SER A 1 98 ? 10.584 -9.241 -6.843 1.00 91.19 98 SER A O 1
ATOM 776 N N . ARG A 1 99 ? 8.579 -8.249 -6.863 1.00 93.44 99 ARG A N 1
ATOM 777 C CA . ARG A 1 99 ? 8.447 -8.201 -8.314 1.00 93.44 99 ARG A CA 1
ATOM 778 C C . ARG A 1 99 ? 8.442 -6.767 -8.787 1.00 93.44 99 AR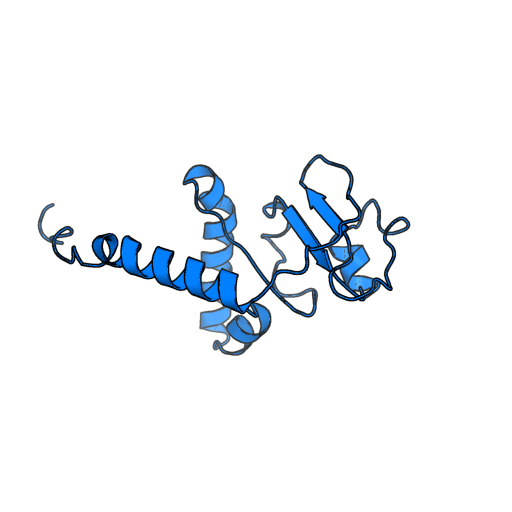G A C 1
ATOM 780 O O . ARG A 1 99 ? 7.740 -5.926 -8.231 1.00 93.44 99 ARG A O 1
ATOM 787 N N . HIS A 1 100 ? 9.182 -6.512 -9.855 1.00 94.94 100 HIS A N 1
ATOM 788 C CA . HIS A 1 100 ? 9.081 -5.261 -10.583 1.00 94.94 100 HIS A CA 1
ATOM 789 C C . HIS A 1 100 ? 7.753 -5.230 -11.353 1.00 94.94 100 HIS A C 1
ATOM 791 O O . HIS A 1 100 ? 7.425 -6.173 -12.075 1.00 94.94 100 HIS A O 1
ATOM 797 N N . ILE A 1 101 ? 6.977 -4.165 -11.179 1.00 95.50 101 ILE A N 1
ATOM 798 C CA . ILE A 1 101 ? 5.623 -4.029 -11.716 1.00 95.50 101 ILE A CA 1
ATOM 799 C C . ILE A 1 101 ? 5.464 -2.751 -12.540 1.00 95.50 101 ILE A C 1
ATOM 801 O O . ILE A 1 101 ? 6.096 -1.724 -12.283 1.00 95.50 101 ILE A O 1
ATOM 805 N N . LEU A 1 102 ? 4.551 -2.821 -13.508 1.00 94.88 102 LEU A N 1
ATOM 806 C CA . LEU A 1 102 ? 4.039 -1.690 -14.272 1.0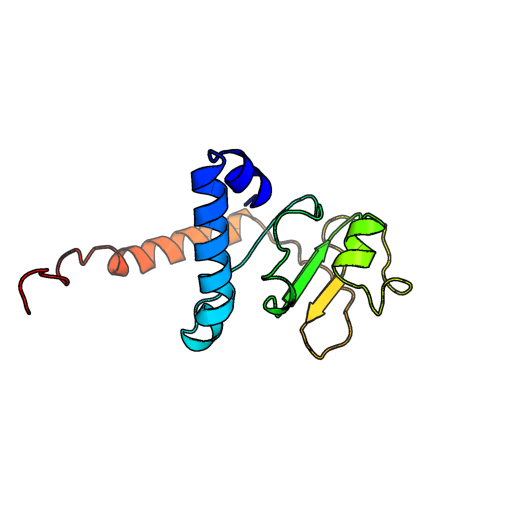0 94.88 102 LEU A CA 1
ATOM 807 C C . LEU A 1 102 ? 2.532 -1.595 -14.033 1.00 94.88 102 LEU A C 1
ATOM 809 O O . LEU A 1 102 ? 1.784 -2.519 -14.350 1.00 94.88 102 LEU A O 1
ATOM 813 N N . VAL A 1 103 ? 2.091 -0.467 -13.487 1.00 91.50 103 VAL A N 1
ATOM 814 C CA . VAL A 1 103 ? 0.678 -0.153 -13.300 1.00 91.50 103 VAL A CA 1
ATOM 815 C C . VAL A 1 103 ? 0.072 0.202 -14.658 1.00 91.50 103 VAL A C 1
ATOM 817 O O . VAL A 1 103 ? 0.567 1.117 -15.324 1.00 91.50 103 VAL A O 1
ATOM 820 N N . PRO A 1 104 ? -1.000 -0.487 -15.082 1.00 88.25 104 PRO A N 1
ATOM 821 C CA . PRO A 1 104 ? -1.652 -0.189 -16.343 1.00 88.25 104 PRO A CA 1
ATOM 822 C C . PRO A 1 104 ? -2.234 1.227 -16.354 1.00 88.25 104 PRO A C 1
ATOM 824 O O . PRO A 1 104 ? -2.892 1.682 -15.416 1.00 88.25 104 PRO A O 1
ATOM 827 N N . SER A 1 105 ? -1.994 1.912 -17.467 1.00 82.06 105 SER A N 1
ATOM 828 C CA . SER A 1 105 ? -2.680 3.146 -17.829 1.00 82.06 105 SER A CA 1
ATOM 829 C C . SER A 1 105 ? -4.103 2.801 -18.262 1.00 82.06 105 SER A C 1
ATOM 831 O O . SER A 1 105 ? -4.293 1.979 -19.158 1.00 82.06 105 SER A O 1
ATOM 833 N N . HIS A 1 106 ? -5.099 3.424 -17.634 1.00 78.62 106 HIS A N 1
ATOM 834 C CA . HIS A 1 106 ? -6.502 3.237 -17.990 1.00 78.62 106 HIS A CA 1
ATOM 835 C C . HIS A 1 106 ? -7.073 4.507 -18.608 1.00 78.62 106 HIS A C 1
ATOM 837 O O . HIS A 1 106 ? -6.742 5.624 -18.206 1.00 78.62 106 HIS A O 1
ATOM 843 N N . ASN A 1 107 ? -7.984 4.325 -19.562 1.00 84.38 107 ASN A N 1
ATOM 844 C CA . ASN A 1 107 ? -8.811 5.415 -20.052 1.00 84.38 107 ASN A CA 1
ATOM 845 C C . ASN A 1 107 ? -9.810 5.797 -18.946 1.00 84.38 107 ASN A C 1
ATOM 847 O O . ASN A 1 107 ? -10.719 5.026 -18.632 1.00 84.38 107 ASN A O 1
ATOM 851 N N . ILE A 1 108 ? -9.593 6.959 -18.328 1.00 85.12 108 ILE A N 1
ATOM 852 C CA . ILE A 1 108 ? -10.337 7.421 -17.150 1.00 85.12 108 ILE A CA 1
ATOM 853 C C . ILE A 1 108 ? -11.843 7.576 -17.421 1.00 85.12 108 ILE A C 1
ATOM 855 O O . ILE A 1 108 ? -12.609 7.013 -16.646 1.00 85.12 108 ILE A O 1
ATOM 859 N N . PRO A 1 109 ? -12.312 8.241 -18.498 1.00 89.00 109 PRO A N 1
ATOM 860 C CA . PRO A 1 109 ? -13.752 8.427 -18.703 1.00 89.00 109 PRO A CA 1
ATOM 861 C C . PRO A 1 109 ? -14.586 7.126 -18.764 1.00 89.00 109 PRO A C 1
ATOM 863 O O . PRO A 1 109 ? -15.612 7.048 -18.085 1.00 89.00 109 PRO A O 1
ATOM 866 N N . PRO A 1 110 ? -14.182 6.071 -19.502 1.00 88.31 110 PRO A N 1
ATOM 867 C CA . PRO A 1 110 ? -14.863 4.775 -19.443 1.00 88.31 110 PRO A CA 1
ATOM 868 C C . PRO A 1 110 ? -14.852 4.131 -18.050 1.00 88.31 110 PRO A C 1
ATOM 870 O O . PRO A 1 110 ? -15.857 3.553 -17.638 1.00 88.31 110 PRO A O 1
ATOM 873 N N . LEU A 1 111 ? -13.734 4.235 -17.324 1.00 89.19 111 LEU A N 1
ATOM 874 C CA . LEU A 1 111 ? -13.607 3.704 -15.966 1.00 89.19 111 LEU A CA 1
ATOM 875 C C . LEU A 1 111 ? -14.531 4.439 -14.988 1.00 89.19 111 LEU A C 1
ATOM 877 O O . LEU A 1 111 ? -15.206 3.803 -14.188 1.00 89.19 111 LEU A O 1
ATOM 881 N N . GLU A 1 112 ? -14.604 5.764 -15.078 1.00 88.88 112 GLU A N 1
ATOM 882 C CA . GLU A 1 112 ? -15.477 6.592 -14.245 1.00 88.88 112 GLU A CA 1
ATOM 883 C C . GLU A 1 112 ? -16.953 6.252 -14.468 1.00 88.88 112 GLU A C 1
ATOM 885 O O . GLU A 1 112 ? -17.706 6.097 -13.504 1.00 88.88 112 GLU A O 1
ATOM 890 N N . LYS A 1 113 ? -17.357 6.051 -15.730 1.00 92.62 113 LYS A N 1
ATOM 891 C CA . LYS A 1 113 ? -18.706 5.583 -16.063 1.00 92.62 113 LYS A CA 1
ATOM 892 C C . LYS A 1 113 ? -19.007 4.241 -15.392 1.00 92.62 113 LYS A C 1
ATOM 894 O O . LYS A 1 113 ? -20.042 4.111 -14.743 1.00 92.62 113 LYS A O 1
ATOM 899 N N . LEU A 1 114 ? -18.092 3.277 -15.499 1.00 90.81 114 LEU A N 1
ATOM 900 C CA . LEU A 1 114 ? -18.246 1.958 -14.884 1.00 90.81 114 LEU A CA 1
ATOM 901 C C . LEU A 1 114 ? -18.339 2.041 -13.351 1.00 90.81 114 LEU A C 1
ATOM 903 O O . LEU A 1 114 ? -19.182 1.376 -12.750 1.00 90.81 114 LEU A O 1
ATOM 907 N N . LEU A 1 115 ? -17.494 2.861 -12.718 1.00 88.00 115 LEU A N 1
ATOM 908 C CA . LEU A 1 115 ? -17.519 3.082 -11.271 1.00 88.00 115 LEU A CA 1
ATOM 909 C C . LEU A 1 115 ? -18.854 3.687 -10.830 1.00 88.00 115 LEU A C 1
ATOM 911 O O . LEU A 1 115 ? -19.461 3.194 -9.882 1.00 88.00 115 LEU A O 1
ATOM 915 N N . ARG A 1 116 ? -19.353 4.701 -11.545 1.00 89.44 116 ARG A N 1
ATOM 916 C CA . ARG A 1 116 ? -20.652 5.322 -11.260 1.00 89.44 116 ARG A CA 1
ATOM 917 C C . ARG A 1 116 ? -21.801 4.320 -11.385 1.00 89.44 116 ARG A C 1
ATOM 919 O O . ARG A 1 116 ? -22.645 4.266 -10.498 1.00 89.44 116 ARG A O 1
ATOM 926 N N . GLU A 1 117 ? -21.820 3.514 -12.444 1.00 91.94 117 GLU A N 1
ATOM 927 C CA . GLU A 1 117 ? -22.830 2.464 -12.634 1.00 91.94 117 GLU A CA 1
ATOM 928 C C . GLU A 1 117 ? -22.768 1.399 -11.528 1.00 91.94 117 GLU A C 1
ATOM 930 O O . GLU A 1 117 ? -23.796 0.900 -11.074 1.00 91.94 117 GLU A O 1
ATOM 935 N N . ALA A 1 118 ? -21.568 1.037 -11.065 1.00 89.19 118 ALA A N 1
ATOM 936 C CA . ALA A 1 118 ? -21.402 0.110 -9.951 1.00 89.19 118 ALA A CA 1
ATOM 937 C C . ALA A 1 118 ? -21.943 0.686 -8.634 1.00 89.19 118 ALA A C 1
ATOM 939 O O . ALA A 1 118 ? -22.699 -0.007 -7.958 1.00 89.19 118 ALA A O 1
ATOM 940 N N . VAL A 1 119 ? -21.620 1.945 -8.319 1.00 87.56 119 VAL A N 1
ATOM 941 C CA . VAL A 1 119 ? -22.110 2.629 -7.112 1.00 87.56 119 VAL A CA 1
ATOM 942 C C . VAL A 1 119 ? -23.636 2.732 -7.125 1.00 87.56 119 VAL A C 1
ATOM 944 O O . VAL A 1 119 ? -24.277 2.308 -6.172 1.00 87.56 119 VAL A O 1
ATOM 947 N N . GLN A 1 120 ? -24.233 3.164 -8.240 1.00 88.50 120 GLN A N 1
ATOM 948 C CA . GLN A 1 120 ? -25.694 3.266 -8.374 1.00 88.50 120 GLN A CA 1
ATOM 949 C C . GLN A 1 120 ? -26.409 1.922 -8.198 1.00 88.50 120 GLN A C 1
ATOM 951 O O . GLN A 1 120 ? -27.503 1.864 -7.647 1.00 88.50 120 GLN A O 1
ATOM 956 N N . ARG A 1 121 ? -25.799 0.818 -8.650 1.00 84.94 121 ARG A N 1
ATOM 957 C CA . ARG A 1 121 ? -26.336 -0.527 -8.391 1.00 84.94 121 ARG A CA 1
ATOM 958 C C . ARG A 1 121 ? -26.239 -0.925 -6.922 1.00 84.94 121 ARG A C 1
ATOM 960 O O . ARG A 1 121 ? -27.037 -1.746 -6.492 1.00 84.94 121 ARG A O 1
ATOM 967 N N . SER A 1 122 ? -25.262 -0.394 -6.187 1.00 79.88 122 SER A N 1
ATOM 968 C CA . SER A 1 122 ? -25.053 -0.697 -4.770 1.00 79.88 122 SER A CA 1
ATOM 969 C C . SER A 1 122 ? -25.857 0.180 -3.812 1.00 79.88 122 SER A C 1
ATOM 971 O O . SER A 1 122 ? -25.918 -0.155 -2.635 1.00 79.88 122 SER A O 1
ATOM 973 N N . ASP A 1 123 ? -26.504 1.249 -4.291 1.00 70.50 123 ASP A N 1
ATOM 974 C CA . ASP A 1 123 ? -27.344 2.129 -3.459 1.00 70.50 123 ASP A CA 1
ATOM 975 C C . ASP A 1 123 ? -28.456 1.352 -2.727 1.00 70.50 123 ASP A C 1
ATOM 977 O O . ASP A 1 123 ? -28.866 1.737 -1.637 1.00 70.50 123 ASP A O 1
ATOM 981 N N . CYS A 1 124 ? -28.887 0.203 -3.259 1.00 66.44 124 CYS A N 1
ATOM 982 C CA . CYS A 1 124 ? -29.845 -0.679 -2.590 1.00 66.44 124 CYS A CA 1
ATOM 983 C C . CYS A 1 124 ? -29.330 -1.320 -1.289 1.00 66.44 124 CYS A C 1
ATOM 985 O O . CYS A 1 124 ? -30.147 -1.773 -0.500 1.00 66.44 124 CYS A O 1
ATOM 987 N N . TYR A 1 125 ? -28.016 -1.356 -1.042 1.00 64.75 125 TYR A N 1
ATOM 988 C CA . TYR A 1 125 ? -27.430 -1.917 0.184 1.00 64.75 125 TYR A CA 1
ATOM 989 C C . TYR A 1 125 ? -27.288 -0.896 1.319 1.00 64.75 125 TYR A C 1
ATOM 991 O O . TYR A 1 125 ? -26.922 -1.271 2.429 1.00 64.75 125 TYR A O 1
ATOM 999 N N . PHE A 1 126 ? -27.546 0.387 1.050 1.00 64.38 126 PHE A N 1
ATOM 1000 C CA . PHE A 1 126 ? -27.393 1.475 2.022 1.00 64.38 126 PHE A CA 1
ATOM 1001 C C . PHE A 1 126 ? -28.734 2.069 2.481 1.00 64.38 126 PHE A C 1
ATOM 1003 O O . PHE A 1 126 ? -28.734 3.030 3.243 1.00 64.38 126 PHE A O 1
ATOM 1010 N N . LEU A 1 127 ? -29.863 1.523 2.011 1.00 57.53 127 LEU A N 1
ATOM 1011 C CA . LEU A 1 127 ? -31.214 2.020 2.305 1.00 57.53 127 LEU A CA 1
ATOM 1012 C C . LEU A 1 127 ? -31.959 1.224 3.390 1.00 57.53 127 LEU A C 1
ATOM 1014 O O . LEU A 1 127 ? -33.044 1.640 3.788 1.00 57.53 127 LEU A O 1
ATOM 1018 N N . ASP A 1 128 ? -31.381 0.140 3.908 1.00 55.03 128 ASP A N 1
ATOM 1019 C CA . ASP A 1 128 ? -31.944 -0.583 5.052 1.00 55.03 128 ASP A CA 1
ATOM 1020 C C . ASP A 1 128 ? -31.420 0.026 6.366 1.00 55.03 128 ASP A C 1
ATOM 1022 O O . ASP A 1 128 ? -30.517 -0.502 7.012 1.00 55.03 128 ASP A O 1
ATOM 1026 N N . GLU A 1 129 ? -31.995 1.164 6.773 1.00 52.88 129 GLU A N 1
ATOM 1027 C CA . GLU A 1 129 ? -31.876 1.687 8.150 1.00 52.88 129 GLU A CA 1
ATOM 1028 C C . GLU A 1 129 ? -32.730 0.885 9.165 1.00 52.88 129 GLU A C 1
ATOM 1030 O O . GLU A 1 129 ? -32.705 1.172 10.360 1.00 52.88 129 GLU A O 1
ATOM 1035 N N . GLU A 1 130 ? -33.447 -0.161 8.738 1.00 56.09 130 GLU A N 1
ATOM 1036 C CA . GLU A 1 130 ? -34.219 -1.060 9.610 1.00 56.09 130 GLU A CA 1
ATOM 1037 C C . GLU A 1 130 ? -33.500 -2.400 9.851 1.00 56.09 130 GLU A C 1
ATOM 1039 O O . GLU A 1 130 ? -33.924 -3.417 9.315 1.00 56.09 130 GLU A O 1
ATOM 1044 N N . ALA A 1 131 ? -32.433 -2.452 10.662 1.00 52.75 131 ALA A N 1
ATOM 1045 C CA . ALA A 1 131 ? -32.028 -3.709 11.328 1.00 52.75 131 ALA A CA 1
ATOM 1046 C C . ALA A 1 131 ? -30.931 -3.555 12.402 1.00 52.75 131 ALA A C 1
ATOM 1048 O O . ALA A 1 131 ? -29.972 -4.316 12.385 1.00 52.75 131 ALA A O 1
ATOM 1049 N N . VAL A 1 132 ? -31.058 -2.647 13.375 1.00 52.16 132 VAL A N 1
ATOM 1050 C CA . VAL A 1 132 ? -30.590 -2.938 14.750 1.00 52.16 132 VAL A CA 1
ATOM 1051 C C . VAL A 1 132 ? -31.477 -2.158 15.719 1.00 52.16 132 VAL A C 1
ATOM 1053 O O . VAL A 1 132 ? -31.227 -0.986 15.984 1.00 52.16 132 VAL A O 1
ATOM 1056 N N . ASP A 1 133 ? -32.522 -2.803 16.234 1.00 47.38 133 ASP A N 1
ATOM 1057 C CA . ASP A 1 133 ? -33.195 -2.343 17.450 1.00 47.38 133 ASP A CA 1
ATOM 1058 C C . ASP A 1 133 ? -32.227 -2.558 18.633 1.00 47.38 133 ASP A C 1
ATOM 1060 O O . ASP A 1 133 ? -31.836 -3.703 18.885 1.00 47.38 133 ASP A O 1
ATOM 1064 N N . PRO A 1 134 ? -31.770 -1.504 19.334 1.00 53.97 134 PRO A N 1
ATOM 1065 C CA . PRO A 1 134 ? -30.871 -1.652 20.475 1.00 53.97 134 PRO A CA 1
ATOM 1066 C C . PRO A 1 134 ? -31.519 -2.341 21.687 1.00 53.97 134 PRO A C 1
ATOM 1068 O O . PRO A 1 134 ? -30.783 -2.750 22.584 1.00 53.97 134 PRO A O 1
ATOM 1071 N N . ASP A 1 135 ? -32.851 -2.480 21.720 1.00 53.88 135 ASP A N 1
ATOM 1072 C CA . ASP A 1 135 ? -33.606 -2.998 22.870 1.00 53.88 135 ASP A CA 1
ATOM 1073 C C . ASP A 1 135 ? -34.002 -4.486 22.747 1.00 53.88 135 ASP A C 1
ATOM 1075 O O . ASP A 1 135 ? -34.779 -4.997 23.554 1.00 53.88 135 ASP A O 1
ATOM 1079 N N . SER A 1 136 ? -33.453 -5.236 21.783 1.00 51.84 136 SER A N 1
ATOM 1080 C CA . SER A 1 136 ? -33.743 -6.673 21.631 1.00 51.84 136 SER A CA 1
ATOM 1081 C C . SER A 1 136 ? -32.790 -7.618 22.394 1.00 51.84 136 SER A C 1
ATOM 1083 O O . SER A 1 136 ? -32.498 -8.713 21.902 1.00 51.84 136 SER A O 1
ATOM 1085 N N . LEU A 1 137 ? -32.304 -7.226 23.580 1.00 40.84 137 LEU A N 1
ATOM 1086 C CA . LEU A 1 137 ? -31.611 -8.111 24.537 1.00 40.84 137 LEU A CA 1
ATOM 1087 C C . LEU A 1 137 ? -32.149 -7.955 25.963 1.00 40.84 137 LEU A C 1
ATOM 1089 O O . LEU A 1 137 ? -32.024 -6.848 26.528 1.00 40.84 137 LEU A O 1
#

Secondary structure (DSSP, 8-state):
--HHHHHHHS-HHHHHHHHHHHHHHHHHHGGGT-------S---TTSSTTTGGG--EEEEESBPPHHHHHHHSTTSTTT--SBPPTTEEEEEETTS--EEEEPPP--HHHHHHHHHHHHHHHGGGS----S--TT--

Foldseek 3Di:
DAPVVVLVVDDPVVSVVVLVVVLVCLQCVVVVVRDDDHDHPAPDDDRCPNNLVSDQKDDDFAAADLVRLCVNVVPCSVVFDRHHHGQWGWMDGPPDDIDTDGHDDDDPVVVVVVVVVVVVVCVVVVPCPPPDDVPPD

Radius of gyration: 19.01 Å; chains: 1; bounding box: 54×31×45 Å

Sequence (137 aa):
DEFNAWQNSLDKKEREQAIKDYTRLIQLGRSFSIFVIISQQDAHKASLGLSRDSIGTVIALGKLSKETVSMLFSDEKDDIVRNNPRGVGYMKIDGQDSRHILVPSHNIPPLEKLLREAVQRSDCYFLDEEAVDPDSL